Protein 6E6N (pdb70)

Structure (mmCIF, N/CA/C/O backbone):
data_6E6N
#
_entry.id   6E6N
#
_cell.length_a   39.116
_cell.length_b   39.116
_cell.length_c   19.446
_cell.angle_alpha   90.00
_cell.angle_beta   90.00
_cell.angle_gamma   90.00
#
_symmetry.space_group_name_H-M   'P 43'
#
loop_
_entity.id
_entity.type
_entity.pdbx_description
1 polymer 'Pheromone from Euplotes raikovi Er-13'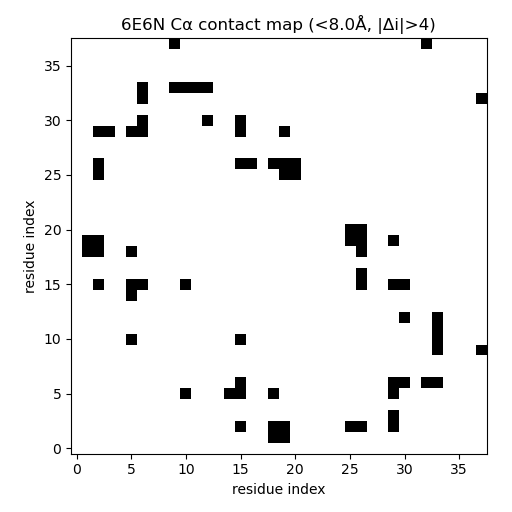
2 water water
#
loop_
_atom_site.group_PDB
_atom_site.id
_atom_site.type_symbol
_atom_site.label_atom_id
_atom_site.label_alt_id
_atom_site.label_comp_id
_atom_site.label_asym_id
_atom_site.label_entity_id
_atom_site.label_seq_id
_atom_site.pdbx_PDB_ins_code
_atom_site.Cartn_x
_atom_site.Cartn_y
_atom_site.Cartn_z
_atom_site.occupancy
_atom_site.B_iso_or_equiv
_atom_site.auth_seq_id
_atom_site.auth_comp_id
_atom_site.auth_asym_id
_atom_site.auth_atom_id
_atom_site.pdbx_PDB_model_num
ATOM 1 N N . ASP A 1 1 ? 12.280 -0.936 -7.312 1.00 24.34 1 ASP A N 1
ATOM 2 C CA . ASP A 1 1 ? 12.309 -1.398 -5.895 1.00 22.15 1 ASP A CA 1
ATOM 3 C C . ASP A 1 1 ? 11.681 -0.281 -5.059 1.00 18.82 1 ASP A C 1
ATOM 4 O O . ASP A 1 1 ? 12.287 0.761 -4.882 1.00 17.19 1 ASP A O 1
ATOM 9 N N . GLU A 1 2 ? 10.538 -0.573 -4.460 1.00 20.10 2 GLU A N 1
ATOM 10 C CA . GLU A 1 2 ? 9.826 0.425 -3.694 1.00 19.27 2 GLU A CA 1
ATOM 11 C C . GLU A 1 2 ? 10.642 0.901 -2.496 1.00 17.07 2 GLU A C 1
ATOM 12 O O . GLU A 1 2 ? 10.628 2.083 -2.153 1.00 14.88 2 GLU A O 1
ATOM 18 N N . CYS A 1 3 ? 11.390 0.008 -1.869 1.00 15.61 3 CYS A N 1
ATOM 19 C CA . CYS A 1 3 ? 12.200 0.387 -0.711 1.00 14.73 3 CYS A CA 1
ATOM 20 C C . CYS A 1 3 ? 13.393 1.251 -1.115 1.00 14.44 3 CYS A C 1
ATOM 21 O O . CYS A 1 3 ? 13.677 2.275 -0.483 1.00 15.38 3 CYS A O 1
ATOM 24 N N . ALA A 1 4 ? 14.105 0.854 -2.166 1.00 14.65 4 ALA A N 1
ATOM 25 C CA . ALA A 1 4 ? 15.223 1.666 -2.672 1.00 15.22 4 ALA A CA 1
ATOM 26 C C . ALA A 1 4 ? 14.742 3.054 -3.124 1.00 14.91 4 ALA A C 1
ATOM 27 O O . ALA A 1 4 ? 15.393 4.071 -2.857 1.00 16.76 4 ALA A O 1
ATOM 29 N N . ILE A 1 5 ? 13.550 3.114 -3.754 1.00 14.75 5 ILE A N 1
ATOM 30 C CA . ILE A 1 5 ? 13.033 4.372 -4.163 1.00 15.51 5 ILE A CA 1
ATOM 31 C C . ILE A 1 5 ? 12.752 5.272 -2.947 1.00 16.43 5 ILE A C 1
ATOM 32 O O . ILE A 1 5 ? 13.109 6.449 -2.928 1.00 16.60 5 ILE A O 1
ATOM 37 N N . ALA A 1 6 ? 12.150 4.707 -1.907 1.00 14.07 6 ALA A N 1
ATOM 38 C CA . ALA A 1 6 ? 11.848 5.494 -0.693 1.00 14.54 6 ALA A CA 1
ATOM 39 C C . ALA A 1 6 ? 13.086 6.056 -0.069 1.00 14.19 6 ALA A C 1
ATOM 40 O O . ALA A 1 6 ? 13.144 7.214 0.305 1.00 15.68 6 ALA A O 1
ATOM 42 N N . ALA A 1 7 ? 14.133 5.204 0.057 1.00 14.72 7 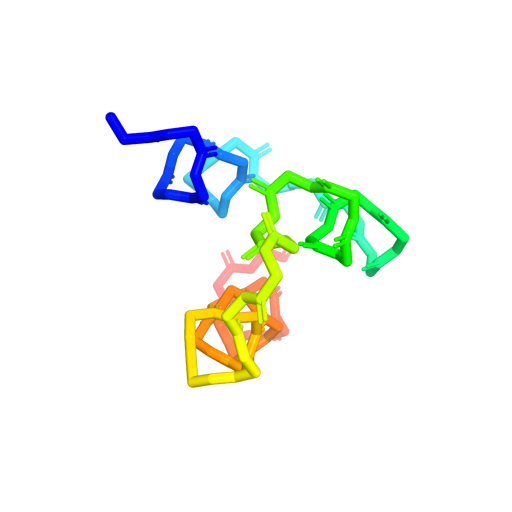ALA A N 1
ATOM 43 C CA . ALA A 1 7 ? 15.401 5.628 0.625 1.00 15.26 7 ALA A CA 1
ATOM 44 C C . ALA A 1 7 ? 16.022 6.749 -0.222 1.00 15.24 7 ALA A C 1
ATOM 45 O O . ALA A 1 7 ? 16.474 7.771 0.366 1.00 17.08 7 ALA A O 1
ATOM 47 N N . GLN A 1 8 ? 16.019 6.605 -1.543 1.00 17.00 8 GLN A N 1
ATOM 48 C CA . GLN A 1 8 ? 16.755 7.521 -2.390 1.00 17.24 8 GLN A CA 1
ATOM 49 C C . GLN A 1 8 ? 16.089 8.887 -2.342 1.00 19.28 8 GLN A C 1
AT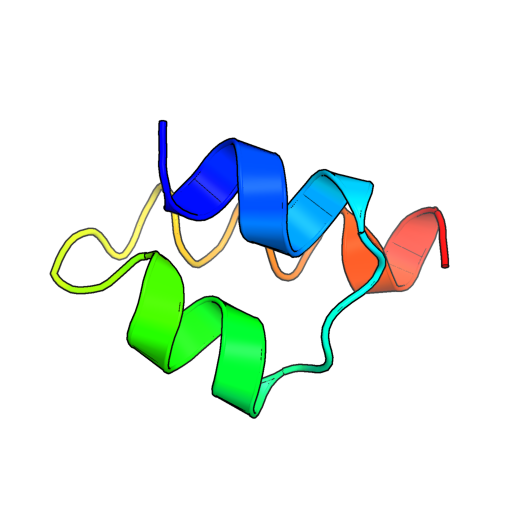OM 50 O O . GLN A 1 8 ? 16.758 9.922 -2.403 1.00 20.13 8 GLN A O 1
ATOM 56 N N . GLN A 1 9 ? 14.765 8.866 -2.210 1.00 19.42 9 GLN A N 1
ATOM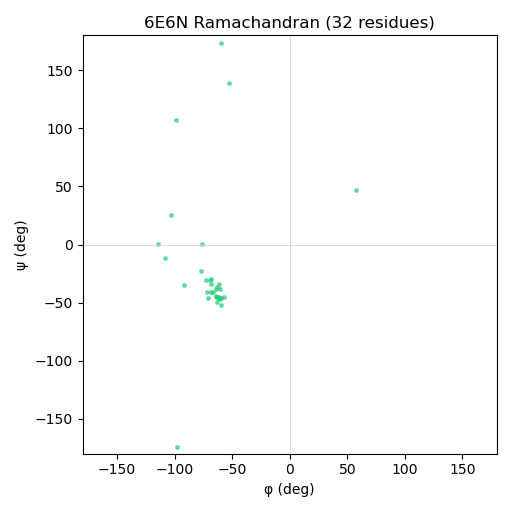 57 C CA . GLN A 1 9 ? 13.951 10.065 -2.098 1.00 22.23 9 GLN A CA 1
ATOM 58 C C . GLN A 1 9 ? 14.021 10.719 -0.689 1.00 21.75 9 GLN A C 1
ATOM 59 O O . GLN A 1 9 ? 13.422 11.761 -0.487 1.00 22.97 9 GLN A O 1
ATOM 65 N N . CYS A 1 10 ? 14.795 10.165 0.244 1.00 20.01 10 CYS A N 1
ATOM 66 C CA . CYS A 1 10 ? 14.882 10.742 1.578 1.00 20.38 10 CYS A CA 1
ATOM 67 C C . CYS A 1 10 ? 13.540 10.844 2.279 1.00 21.49 10 CYS A C 1
ATOM 68 O O . CYS A 1 10 ? 13.144 11.891 2.845 1.00 22.39 10 CYS A O 1
ATOM 71 N N . THR A 1 11 ? 12.810 9.741 2.209 1.00 18.94 11 THR A N 1
ATOM 72 C CA . THR A 1 11 ? 11.613 9.559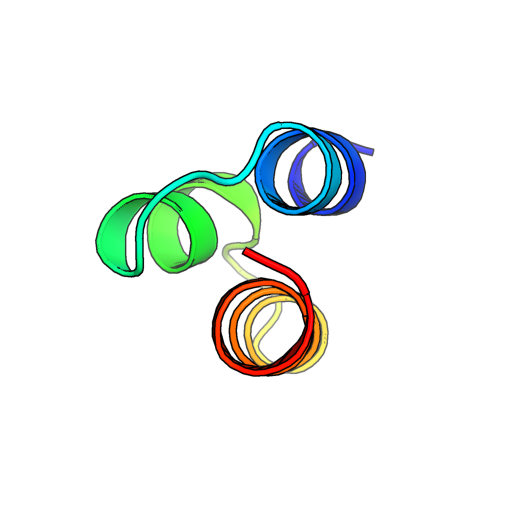 3.035 1.00 17.77 11 THR A CA 1
ATOM 73 C C . THR A 1 11 ? 11.975 9.628 4.474 1.00 17.63 11 THR A C 1
ATOM 74 O O . THR A 1 11 ? 13.126 9.765 4.861 1.00 18.80 11 THR A O 1
ATOM 78 N N . ASN A 1 12 ? 10.946 9.610 5.319 1.00 17.94 12 ASN A N 1
ATOM 79 C CA . ASN A 1 12 ? 11.161 9.628 6.750 1.00 18.08 12 ASN A CA 1
ATOM 80 C C . ASN A 1 12 ? 11.076 8.199 7.291 1.00 16.81 12 ASN A C 1
ATOM 81 O O . ASN A 1 12 ? 10.951 7.201 6.538 1.00 16.00 12 ASN A O 1
ATOM 86 N N . GLU A 1 13 ? 11.130 8.042 8.576 1.00 19.13 13 GLU A N 1
ATOM 87 C CA . GLU A 1 13 ? 11.247 6.726 9.162 1.00 18.88 13 GLU A CA 1
ATOM 88 C C . GLU A 1 13 ? 10.002 5.865 8.971 1.00 19.54 13 GLU A C 1
ATOM 89 O O . GLU A 1 13 ? 10.110 4.687 8.587 1.00 19.09 13 GLU A O 1
ATOM 95 N N . GLU A 1 14 ? 8.831 6.461 9.122 1.00 21.67 14 GLU A N 1
ATOM 96 C CA . GLU A 1 14 ? 7.568 5.814 8.781 1.00 23.98 14 GLU A CA 1
ATOM 97 C C . GLU A 1 14 ? 7.491 5.463 7.297 1.00 20.91 14 GLU A C 1
ATOM 98 O O . GLU A 1 14 ? 6.894 4.455 6.940 1.00 21.56 14 GLU A O 1
ATOM 104 N N . GLY A 1 15 ? 8.090 6.295 6.457 1.00 19.48 15 GLY A N 1
ATOM 105 C CA . GLY A 1 15 ? 8.119 6.005 5.073 1.00 17.83 15 GLY A CA 1
ATOM 106 C C . GLY A 1 15 ? 8.943 4.787 4.740 1.00 16.55 15 GLY A C 1
ATOM 107 O O . GLY A 1 15 ? 8.594 3.999 3.885 1.00 16.70 15 GLY A O 1
ATOM 108 N N . CYS A 1 16 ? 10.089 4.644 5.397 1.00 15.18 16 CYS A N 1
ATOM 109 C CA . CYS A 1 16 ? 10.854 3.434 5.236 1.00 15.02 16 CYS A CA 1
ATOM 110 C C . CYS A 1 16 ? 10.059 2.211 5.675 1.00 15.66 16 CYS A C 1
ATOM 111 O O . CYS A 1 16 ? 10.061 1.163 5.005 1.00 15.79 16 CYS A O 1
ATOM 114 N N . ASP A 1 17 ? 9.419 2.278 6.851 1.00 17.66 17 ASP A N 1
ATOM 115 C CA . ASP A 1 17 ? 8.670 1.139 7.303 1.00 18.55 17 ASP A CA 1
ATOM 116 C C . ASP A 1 17 ? 7.579 0.685 6.316 1.00 18.29 17 ASP A C 1
ATOM 117 O O . ASP A 1 17 ? 7.441 -0.515 6.018 1.00 19.42 17 ASP A O 1
ATOM 122 N N . ALA A 1 18 ? 6.828 1.640 5.803 1.00 18.10 18 ALA A N 1
ATOM 123 C CA . ALA A 1 18 ? 5.710 1.328 4.897 1.00 19.60 18 ALA A CA 1
ATOM 124 C C . ALA A 1 18 ? 6.238 0.861 3.544 1.00 19.82 18 ALA A C 1
ATOM 125 O O . ALA A 1 18 ? 5.735 -0.132 3.007 1.00 21.29 18 ALA A O 1
ATOM 127 N N . ALA A 1 19 ? 7.307 1.503 3.026 1.00 16.34 19 ALA A N 1
ATOM 128 C CA . ALA A 1 19 ? 7.765 1.187 1.663 1.00 16.77 19 ALA A CA 1
ATOM 129 C C . ALA A 1 19 ? 8.536 -0.125 1.638 1.00 16.07 19 ALA A C 1
ATOM 130 O O . ALA A 1 19 ? 8.566 -0.798 0.603 1.00 16.67 19 ALA A O 1
ATOM 132 N N . CYS A 1 20 ? 9.097 -0.566 2.769 1.00 14.42 20 CYS A N 1
ATOM 133 C CA . CYS A 1 20 ? 10.017 -1.707 2.784 1.00 15.24 20 CYS A CA 1
ATOM 134 C C . CYS A 1 20 ? 9.420 -2.955 3.408 1.00 16.35 20 CYS A C 1
ATOM 135 O O . CYS A 1 20 ? 9.985 -4.067 3.284 1.00 17.82 20 CYS A O 1
ATOM 138 N N . ALA A 1 21 ? 8.274 -2.796 4.056 1.00 17.35 21 ALA A N 1
ATOM 139 C CA . ALA A 1 21 ? 7.513 -3.948 4.573 1.00 18.96 21 ALA A CA 1
ATOM 140 C C . ALA A 1 21 ? 7.310 -4.922 3.423 1.00 21.01 21 ALA A C 1
ATOM 141 O O . ALA A 1 21 ? 7.016 -4.489 2.312 1.00 21.06 21 ALA A O 1
ATOM 143 N N . PRO A 1 22 ? 7.431 -6.243 3.632 1.00 21.49 22 PRO A N 1
ATOM 144 C CA . PRO A 1 22 ? 7.532 -6.868 4.929 1.00 21.01 22 PRO A CA 1
ATOM 145 C C . PRO A 1 22 ? 8.929 -7.299 5.267 1.00 20.19 22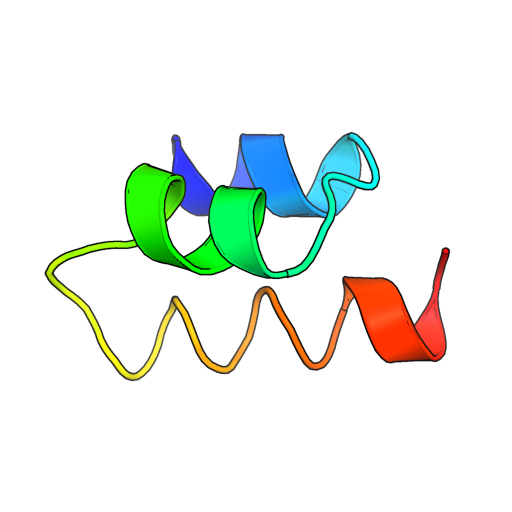 PRO A C 1
ATOM 146 O O . PRO A 1 22 ? 9.085 -8.198 6.080 1.00 21.57 22 PRO A O 1
ATOM 150 N N . ASP A 1 23 ? 9.930 -6.677 4.698 1.00 18.65 23 ASP A N 1
ATOM 151 C CA . ASP A 1 23 ? 11.293 -7.092 4.818 1.00 19.41 23 ASP A CA 1
ATOM 152 C C . ASP A 1 23 ? 12.063 -6.321 5.860 1.00 17.74 23 ASP A C 1
ATOM 153 O O . ASP A 1 23 ? 12.366 -5.155 5.642 1.00 17.64 23 ASP A O 1
ATOM 158 N N . PRO A 1 24 ? 12.376 -6.955 7.005 1.00 18.61 24 PRO A N 1
ATOM 159 C CA . PRO A 1 24 ? 13.090 -6.147 8.037 1.00 17.89 24 PRO A CA 1
ATOM 160 C C . PRO A 1 24 ? 14.490 -5.780 7.615 1.00 18.29 24 PRO A C 1
ATOM 161 O O . PRO A 1 24 ? 14.990 -4.742 8.034 1.00 18.07 24 PRO A O 1
ATOM 165 N N . GLU A 1 25 ? 15.103 -6.629 6.807 1.00 18.84 25 GLU A N 1
ATOM 166 C CA . GLU A 1 25 ? 16.414 -6.325 6.299 1.00 20.64 25 GLU A CA 1
ATOM 167 C C . GLU A 1 25 ? 16.436 -5.066 5.403 1.00 17.97 25 GLU A C 1
ATOM 168 O O . GLU A 1 25 ? 17.245 -4.106 5.586 1.00 17.42 25 GLU A O 1
ATOM 174 N N . ALA A 1 26 ? 15.521 -4.999 4.446 1.00 16.57 26 ALA A N 1
ATOM 175 C CA . ALA A 1 26 ? 15.414 -3.799 3.628 1.00 16.22 26 ALA A CA 1
ATOM 176 C C . ALA A 1 26 ? 15.007 -2.577 4.409 1.00 15.68 26 ALA A C 1
ATOM 177 O O . ALA A 1 26 ? 15.477 -1.448 4.171 1.00 15.04 26 ALA A O 1
ATOM 179 N N . THR A 1 27 ? 14.101 -2.767 5.367 1.00 15.02 27 THR A N 1
ATOM 180 C CA . THR A 1 27 ? 13.676 -1.645 6.180 1.00 14.12 27 THR A CA 1
ATOM 181 C C . THR A 1 27 ? 14.886 -1.015 6.917 1.00 14.18 27 THR A C 1
ATOM 182 O O . THR A 1 27 ? 15.038 0.180 6.980 1.00 14.22 27 THR A O 1
ATOM 186 N N A MET A 1 28 ? 15.675 -1.908 7.520 0.60 13.57 28 MET A N 1
ATOM 187 N N B MET A 1 28 ? 15.739 -1.830 7.539 0.40 15.71 28 MET A N 1
ATOM 188 C CA A MET A 1 28 ? 16.918 -1.507 8.213 0.60 13.76 28 MET A CA 1
ATOM 189 C CA B MET A 1 28 ? 16.894 -1.202 8.229 0.40 16.96 28 MET A CA 1
ATOM 190 C C A MET A 1 28 ? 17.803 -0.728 7.259 0.60 14.71 28 MET A C 1
ATOM 191 C C B MET A 1 28 ? 17.908 -0.675 7.247 0.40 16.87 28 MET A C 1
ATOM 192 O O A MET A 1 28 ? 18.247 0.362 7.599 0.60 15.73 28 MET A O 1
ATOM 193 O O B MET A 1 28 ? 18.608 0.276 7.579 0.40 17.70 28 MET A O 1
ATOM 202 N N . GLY A 1 29 ? 17.986 -1.219 6.025 1.00 16.02 29 GLY A N 1
ATOM 203 C CA . GLY A 1 29 ? 18.826 -0.494 5.019 1.00 17.24 29 GLY A CA 1
ATOM 204 C C . GLY A 1 29 ? 18.315 0.892 4.708 1.00 17.35 29 GLY A C 1
ATOM 205 O O . GLY A 1 29 ? 19.089 1.844 4.567 1.00 17.93 29 GLY A O 1
ATOM 206 N N . CYS A 1 30 ? 16.998 0.987 4.599 1.00 14.24 30 CYS A N 1
ATOM 207 C CA . CYS A 1 30 ? 16.404 2.253 4.322 1.00 15.15 30 CYS A CA 1
ATOM 208 C C . CYS A 1 30 ? 16.639 3.252 5.447 1.00 15.10 30 CYS A C 1
ATOM 209 O O . CYS A 1 30 ? 17.028 4.395 5.199 1.00 16.12 30 CYS A O 1
ATOM 212 N N . LEU A 1 31 ? 16.449 2.801 6.697 1.00 15.60 31 LEU A N 1
ATOM 213 C CA . LEU A 1 31 ? 16.690 3.661 7.852 1.00 16.22 31 LEU A CA 1
ATOM 214 C C . LEU A 1 31 ? 18.148 4.119 7.969 1.00 17.74 31 LEU A C 1
ATOM 215 O O . LEU A 1 31 ? 18.422 5.312 8.146 1.00 19.62 31 LEU A O 1
ATOM 220 N N . MET A 1 32 ? 19.071 3.170 7.797 1.00 17.83 32 MET A N 1
ATOM 221 C CA A MET A 1 32 ? 20.517 3.466 7.803 0.50 20.19 32 MET A CA 1
ATOM 222 C CA B MET A 1 32 ? 20.520 3.464 7.796 0.50 19.24 32 MET A CA 1
ATOM 223 C C . MET A 1 32 ? 20.806 4.532 6.734 1.00 19.86 32 MET A C 1
ATOM 224 O O . MET A 1 32 ? 21.486 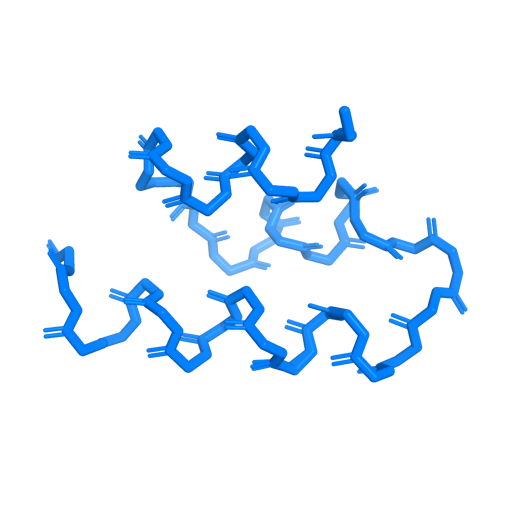5.495 6.962 1.00 23.67 32 MET A O 1
ATOM 233 N N . TYR A 1 33 ? 20.250 4.335 5.539 1.00 18.03 33 TYR A N 1
ATOM 234 C CA . TYR A 1 33 ? 20.454 5.277 4.442 1.00 17.94 33 TYR A CA 1
ATOM 235 C C . TYR A 1 33 ? 19.971 6.650 4.774 1.00 17.74 33 TYR A C 1
ATOM 236 O O . TYR A 1 33 ? 20.716 7.635 4.583 1.00 19.31 33 TYR A O 1
ATOM 245 N N . ILE A 1 34 ? 18.726 6.781 5.225 1.00 17.58 34 ILE A N 1
ATOM 246 C CA . ILE A 1 34 ? 18.188 8.131 5.472 1.00 18.74 34 ILE A CA 1
ATOM 247 C C . ILE A 1 34 ? 18.841 8.825 6.657 1.00 20.79 3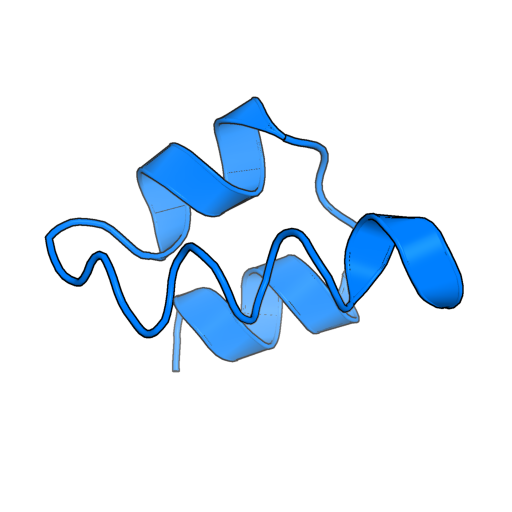4 ILE A C 1
ATOM 248 O O . ILE A 1 34 ? 19.008 10.032 6.668 1.00 23.13 34 ILE A O 1
ATOM 253 N N . TRP A 1 35 ? 19.278 8.054 7.637 1.00 22.20 35 TRP A N 1
ATOM 254 C CA . TRP A 1 35 ? 19.938 8.641 8.778 1.00 23.59 35 TRP A CA 1
ATOM 255 C C . TRP A 1 35 ? 21.315 9.124 8.424 1.00 25.86 35 TRP A C 1
ATOM 256 O O . TRP A 1 35 ? 21.760 10.103 8.999 1.00 28.19 35 TRP A O 1
ATOM 267 N N . ASN A 1 36 ? 21.999 8.465 7.458 1.00 25.40 36 ASN A N 1
ATOM 268 C CA . ASN A 1 36 ? 23.372 8.812 7.098 1.00 28.04 36 ASN A CA 1
ATOM 269 C C . ASN A 1 36 ? 23.443 9.818 5.976 1.00 28.59 36 ASN A C 1
ATOM 270 O O . ASN A 1 36 ? 24.337 10.645 5.902 1.00 33.34 36 ASN A O 1
ATOM 275 N N . ASN A 1 37 ? 22.528 9.736 5.048 1.00 25.57 37 ASN A N 1
ATOM 276 C CA . ASN A 1 37 ? 22.614 10.473 3.802 1.00 26.18 37 ASN A CA 1
ATOM 277 C C . ASN A 1 37 ? 21.543 11.549 3.574 1.00 28.23 37 ASN A C 1
ATOM 278 O O . ASN A 1 37 ? 21.575 12.232 2.562 1.00 33.98 37 ASN A O 1
ATOM 283 N N . CYS A 1 38 ? 20.631 11.741 4.510 1.00 30.32 38 CYS A N 1
ATOM 284 C CA . CYS A 1 38 ? 19.489 12.659 4.292 1.00 30.61 38 CYS A CA 1
ATOM 285 C C . CYS A 1 38 ? 19.365 13.612 5.445 1.00 38.63 38 CYS A C 1
ATOM 286 O O . CYS A 1 38 ? 18.873 14.714 5.201 1.00 42.13 38 CYS A O 1
#

Foldseek 3Di:
DQLVVCLVVLHDLVSLPVSVPPDPVSSVVSVVSNVVPD

InterPro domains:
  IPR009064 Pheromone, protozoan [PF06360] (38-75)

B-factor: mean 21.78, std 6.82, range [12.88, 45.27]

Nearest PDB structures (foldseek):
  6e6n-assembly1_A  TM=1.027E+00  e=1.106E-05  Euplotes raikovi
  5tdy-assembly2_D  TM=5.108E-01  e=7.082E+00  Thermotoga maritima MSB8

Organism: Euplotes raikovi (NCBI:txid5938)

Sequence (38 aa):
DECAIAAQQCTNEEGCDAACAPDPEATMMGCLMMYIWNNC

Solvent-accessible surface area: 2665 Å² total; per-residue (Å²): 128,121,15,58,109,14,12,116,124,64,36,81,77,122,18,0,87,73,17,6,63,134,57,109,131,33,23,105,32,4,39,105,90,9,157,121,85,91

Secondary structure (DSSP, 8-state):
-HHHHHHHTT--HHHHHHHHTT-HHHHHHHHHHHHHH-

Radius of gyration: 8.05 Å; Cα contacts (8 Å, |Δi|>4): 37; chains: 1; bounding box: 18×20×15 Å